Protein AF-A0A7V5FFY7-F1 (afdb_monomer)

Radius of gyration: 35.53 Å; Cα contacts (8 Å, |Δi|>4): 43; chains: 1; bounding box: 94×45×76 Å

Solvent-accessible surface area (backbone atoms only — not comparable to full-atom values): 7374 Å² total; per-residue (Å²): 134,90,76,89,86,83,90,76,92,77,88,72,85,80,69,90,72,79,74,77,79,73,79,90,56,83,76,78,83,72,82,80,82,78,88,79,77,73,68,79,43,78,50,68,48,98,90,65,52,78,45,80,46,72,78,64,89,92,51,105,72,87,86,85,85,87,85,70,101,68,45,61,92,69,34,54,92,96,37,79,53,49,42,56,54,53,61,66,48,64,68,67,36,56,99,88,44,76,48,134

Sequence (100 aa):
MRLLTLITMSVLAALTATGQIDRSRKPEPGPTPQLKLPRLQHAKLKNGLKVIFVEHHQIPVVQIELVFQTGAAADPAGKAGLASLTAQMLDEGTKTRSAL

Structure (mmCIF, N/CA/C/O backbone):
data_AF-A0A7V5FFY7-F1
#
_entry.id   AF-A0A7V5FFY7-F1
#
loop_
_atom_site.group_PDB
_atom_site.id
_atom_site.type_symbol
_atom_site.label_atom_id
_atom_site.label_alt_id
_atom_site.label_comp_id
_atom_site.label_asym_id
_atom_site.label_entity_id
_atom_site.label_seq_id
_atom_site.pdbx_PDB_ins_code
_atom_site.Cartn_x
_atom_site.Cartn_y
_atom_site.Cartn_z
_atom_site.occupancy
_atom_site.B_iso_or_equiv
_atom_site.auth_seq_id
_atom_site.auth_comp_id
_atom_site.auth_asym_id
_atom_site.auth_atom_id
_atom_site.pdbx_PDB_model_num
ATOM 1 N N . MET A 1 1 ? 68.079 -26.228 -58.266 1.00 38.50 1 MET A N 1
ATOM 2 C CA . MET A 1 1 ? 68.342 -25.600 -59.580 1.00 38.50 1 MET A CA 1
ATOM 3 C C . MET A 1 1 ? 67.073 -24.830 -59.956 1.00 38.50 1 MET A C 1
ATOM 5 O O . MET A 1 1 ? 66.108 -25.463 -60.342 1.00 38.50 1 MET A O 1
ATOM 9 N N . ARG A 1 2 ? 66.868 -23.630 -59.378 1.00 38.03 2 ARG A N 1
ATOM 10 C CA . ARG A 1 2 ? 66.863 -22.315 -60.076 1.00 38.03 2 ARG A CA 1
ATOM 11 C C . ARG A 1 2 ? 66.040 -22.380 -61.375 1.00 38.03 2 ARG A C 1
ATOM 13 O O . ARG A 1 2 ? 66.468 -23.071 -62.285 1.00 38.03 2 ARG A O 1
A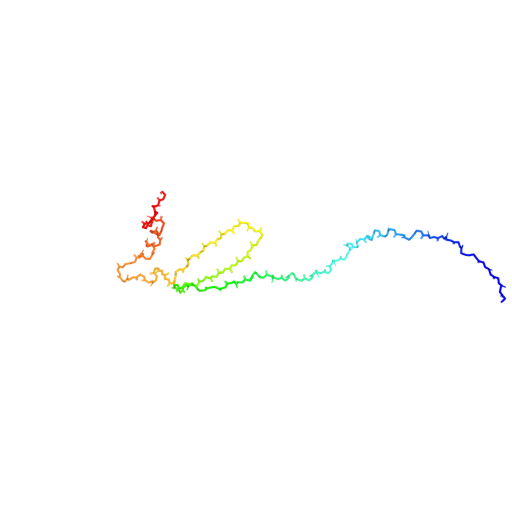TOM 20 N N . LEU A 1 3 ? 64.861 -21.760 -61.473 1.00 38.06 3 LEU A N 1
ATOM 21 C CA . LEU A 1 3 ? 64.663 -20.321 -61.753 1.00 38.06 3 LEU A CA 1
ATOM 22 C C . LEU A 1 3 ? 63.142 -20.005 -61.619 1.00 38.06 3 LEU A C 1
ATOM 24 O O . LEU A 1 3 ? 62.347 -20.803 -62.099 1.00 38.06 3 LEU A O 1
ATOM 28 N N . LEU A 1 4 ? 62.721 -19.028 -60.793 1.00 41.25 4 LEU A N 1
ATOM 29 C CA . LEU A 1 4 ? 62.048 -17.750 -61.167 1.00 41.25 4 LEU A CA 1
ATOM 30 C C . LEU A 1 4 ? 60.859 -17.903 -62.161 1.00 41.25 4 LEU A C 1
ATOM 32 O O . LEU A 1 4 ? 61.012 -18.50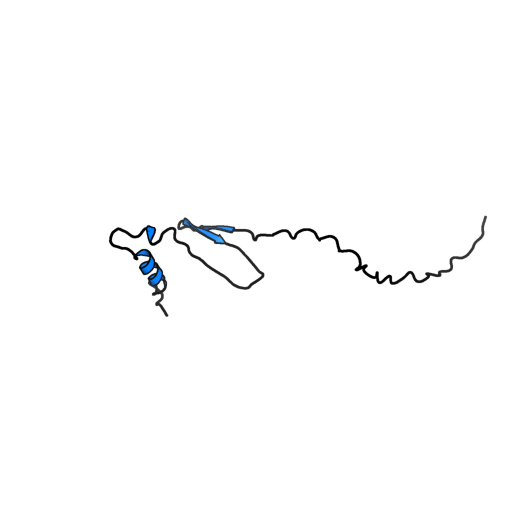6 -63.210 1.00 41.25 4 LEU A O 1
ATOM 36 N N . THR A 1 5 ? 59.666 -17.311 -61.980 1.00 43.75 5 THR A N 1
ATOM 37 C CA . THR A 1 5 ? 59.447 -15.859 -61.826 1.00 43.75 5 THR A CA 1
ATOM 38 C C . THR A 1 5 ? 57.970 -15.494 -61.524 1.00 43.75 5 THR A C 1
ATOM 40 O O . THR A 1 5 ? 57.059 -16.144 -62.021 1.00 43.75 5 THR A O 1
ATOM 43 N N . LEU A 1 6 ? 57.804 -14.358 -60.825 1.00 43.38 6 LEU A N 1
ATOM 44 C CA . LEU A 1 6 ? 56.760 -13.316 -60.955 1.00 43.38 6 LEU A CA 1
ATOM 45 C C . LEU A 1 6 ? 55.347 -13.516 -60.371 1.00 43.38 6 LEU A C 1
ATOM 47 O O . LEU A 1 6 ? 54.390 -13.904 -61.030 1.00 43.38 6 LEU A O 1
ATOM 51 N N . ILE A 1 7 ? 55.237 -13.038 -59.128 1.00 46.44 7 ILE A N 1
ATOM 52 C CA . ILE A 1 7 ? 54.059 -12.400 -58.532 1.00 46.44 7 ILE A CA 1
ATOM 53 C C . ILE A 1 7 ? 53.830 -11.052 -59.233 1.00 46.44 7 ILE A C 1
ATOM 55 O O . ILE A 1 7 ? 54.687 -10.172 -59.152 1.00 46.44 7 ILE A O 1
ATOM 59 N N . THR A 1 8 ? 52.660 -10.850 -59.836 1.00 47.28 8 THR A N 1
ATOM 60 C CA . THR A 1 8 ? 52.077 -9.513 -60.020 1.00 47.28 8 THR A CA 1
ATOM 61 C C . THR A 1 8 ? 50.611 -9.537 -59.607 1.00 47.28 8 THR A C 1
ATOM 63 O O . THR A 1 8 ? 49.789 -10.295 -60.116 1.00 47.28 8 THR A O 1
ATOM 66 N N . MET A 1 9 ? 50.313 -8.701 -58.611 1.00 42.44 9 MET A N 1
ATOM 67 C CA . MET A 1 9 ? 48.976 -8.419 -58.113 1.00 42.44 9 MET A CA 1
ATOM 68 C C . MET A 1 9 ? 48.054 -7.949 -59.234 1.00 42.44 9 MET A C 1
ATOM 70 O O . MET A 1 9 ? 48.299 -6.927 -59.868 1.00 42.44 9 MET A O 1
ATOM 74 N N . SER A 1 10 ? 46.915 -8.611 -59.359 1.00 47.06 10 SER A N 1
ATOM 75 C CA . SER A 1 10 ? 45.687 -7.992 -59.845 1.00 47.06 10 SER A CA 1
ATOM 76 C C . SER A 1 10 ? 44.548 -8.505 -58.970 1.00 47.06 10 SER A C 1
ATOM 78 O O . SER A 1 10 ? 43.930 -9.530 -59.238 1.00 47.06 10 SER A O 1
ATOM 80 N N . VAL A 1 11 ? 44.320 -7.811 -57.850 1.00 46.12 11 VAL A N 1
ATOM 81 C CA . VAL A 1 11 ? 43.095 -7.979 -57.060 1.00 46.12 11 VAL A CA 1
ATOM 82 C C . VAL A 1 11 ? 41.968 -7.390 -57.898 1.00 46.12 11 VAL A C 1
ATOM 84 O O . VAL A 1 11 ? 41.762 -6.179 -57.946 1.00 46.12 11 VAL A O 1
ATOM 87 N N . LEU A 1 12 ? 41.299 -8.273 -58.631 1.00 44.72 12 LEU A N 1
ATOM 88 C CA . LEU A 1 12 ? 40.076 -7.987 -59.355 1.00 44.72 12 LEU A CA 1
ATOM 89 C C . LEU A 1 12 ? 38.959 -7.767 -58.328 1.00 44.72 12 LEU A C 1
ATOM 91 O O . LEU A 1 12 ? 38.727 -8.604 -57.457 1.00 44.72 12 LEU A O 1
ATOM 95 N N . ALA A 1 13 ? 38.307 -6.611 -58.424 1.00 46.81 13 ALA A N 1
ATOM 96 C CA . ALA A 1 13 ? 37.219 -6.170 -57.567 1.00 46.81 13 ALA A CA 1
ATOM 97 C C . ALA A 1 13 ? 36.115 -7.237 -57.442 1.00 46.81 13 ALA A C 1
ATOM 99 O O . ALA A 1 13 ? 35.313 -7.435 -58.354 1.00 46.81 13 ALA A O 1
ATOM 100 N N . ALA A 1 14 ? 36.052 -7.909 -56.292 1.00 43.84 14 ALA A N 1
ATOM 101 C CA . ALA A 1 14 ? 34.931 -8.766 -55.940 1.00 43.84 14 ALA A CA 1
ATOM 102 C C . ALA A 1 14 ? 33.841 -7.914 -55.276 1.00 43.84 14 ALA A C 1
ATOM 104 O O . ALA A 1 14 ? 33.906 -7.602 -54.092 1.00 43.84 14 ALA A O 1
ATOM 105 N N . LEU A 1 15 ? 32.878 -7.515 -56.110 1.00 46.22 15 LEU A N 1
ATOM 106 C CA . LEU A 1 15 ? 31.460 -7.307 -55.809 1.00 46.22 15 LEU A CA 1
ATOM 107 C C . LEU A 1 15 ? 31.122 -6.756 -54.413 1.00 46.22 15 LEU A C 1
ATOM 109 O O . LEU A 1 15 ? 30.968 -7.490 -53.438 1.00 46.22 15 LEU A O 1
ATOM 113 N N . THR A 1 16 ? 30.766 -5.474 -54.378 1.00 45.34 16 THR A N 1
ATOM 114 C CA . THR A 1 16 ? 29.709 -4.998 -53.482 1.00 45.34 16 THR A CA 1
ATOM 115 C C . THR A 1 16 ? 28.402 -5.696 -53.867 1.00 45.34 16 THR A C 1
ATOM 117 O O . THR A 1 16 ? 27.610 -5.183 -54.656 1.00 45.34 16 THR A O 1
ATOM 120 N N . ALA A 1 17 ? 28.182 -6.904 -53.356 1.00 48.66 17 ALA A N 1
ATOM 121 C CA . ALA A 1 17 ? 26.884 -7.550 -53.417 1.00 48.66 17 ALA A CA 1
ATOM 122 C C . ALA A 1 17 ? 25.960 -6.839 -52.419 1.00 48.66 17 ALA A C 1
ATOM 124 O O . ALA A 1 17 ? 25.816 -7.255 -51.272 1.00 48.66 17 ALA A O 1
ATOM 125 N N . THR A 1 18 ? 25.317 -5.750 -52.845 1.00 55.69 18 THR A N 1
ATOM 126 C CA . THR A 1 18 ? 24.058 -5.333 -52.222 1.00 55.69 18 THR A CA 1
ATOM 127 C C . THR A 1 18 ? 23.040 -6.417 -52.557 1.00 55.69 18 THR A C 1
ATOM 129 O O . THR A 1 18 ? 22.391 -6.370 -53.600 1.00 55.69 18 THR A O 1
ATOM 132 N N . GLY A 1 19 ? 22.993 -7.460 -51.725 1.00 58.06 19 GLY A N 1
ATOM 133 C CA . GLY A 1 19 ? 22.090 -8.591 -51.885 1.00 58.06 19 GLY A CA 1
ATOM 134 C C . GLY A 1 19 ? 20.651 -8.096 -51.937 1.00 58.06 19 GLY A C 1
ATOM 135 O O . GLY A 1 19 ? 20.092 -7.675 -50.925 1.00 58.06 19 GLY A O 1
ATOM 136 N N . GLN A 1 20 ? 20.066 -8.111 -53.133 1.00 67.06 20 GLN A N 1
ATOM 137 C CA . GLN A 1 20 ? 18.664 -7.797 -53.343 1.00 67.06 20 GLN A CA 1
ATOM 138 C C . GLN A 1 20 ? 17.830 -8.840 -52.595 1.00 67.06 20 GLN A C 1
ATOM 140 O O . GLN A 1 20 ? 17.785 -10.003 -52.990 1.00 67.06 20 GLN A O 1
ATOM 145 N N . ILE A 1 21 ? 17.201 -8.422 -51.495 1.00 73.56 21 ILE A N 1
ATOM 146 C CA . ILE A 1 21 ? 16.335 -9.289 -50.695 1.00 73.56 21 ILE A CA 1
ATOM 147 C C . ILE A 1 21 ? 15.145 -9.714 -51.559 1.00 73.56 21 ILE A C 1
ATOM 149 O O . ILE A 1 21 ? 14.377 -8.870 -52.035 1.00 73.56 21 ILE A O 1
ATOM 153 N N . ASP A 1 22 ? 15.024 -11.023 -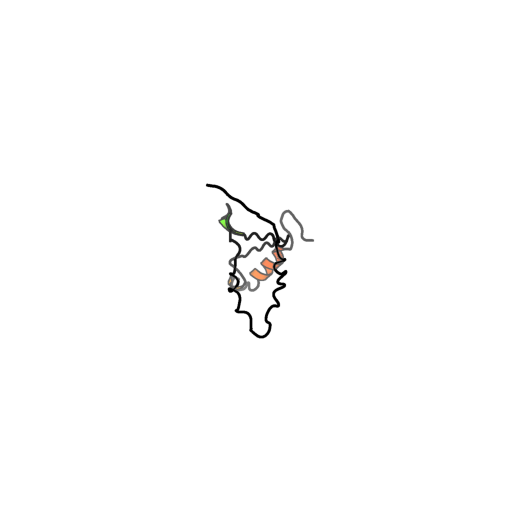51.775 1.00 77.62 22 ASP A N 1
ATOM 154 C CA . ASP A 1 22 ? 13.928 -11.645 -52.510 1.00 77.62 22 ASP A CA 1
ATOM 155 C C . ASP A 1 22 ? 12.621 -11.495 -51.718 1.00 77.62 22 ASP A C 1
ATOM 157 O O . ASP A 1 22 ? 12.469 -12.030 -50.621 1.00 77.62 22 ASP A O 1
ATOM 161 N N . ARG A 1 23 ? 11.682 -10.727 -52.278 1.00 78.50 23 ARG A N 1
ATOM 162 C CA . ARG A 1 23 ? 10.374 -10.414 -51.675 1.00 78.50 23 ARG A CA 1
ATOM 163 C C . ARG A 1 23 ? 9.258 -11.343 -52.160 1.00 78.50 23 ARG A C 1
ATOM 165 O O . ARG A 1 23 ? 8.108 -11.145 -51.784 1.00 78.50 23 ARG A O 1
ATOM 172 N N . SER A 1 24 ? 9.574 -12.328 -53.004 1.00 85.62 24 SER A N 1
ATOM 173 C CA . SER A 1 24 ? 8.603 -13.310 -53.506 1.00 85.62 24 SER A CA 1
ATOM 174 C C . SER A 1 24 ? 8.292 -14.414 -52.492 1.00 85.62 24 SER A C 1
ATOM 176 O O . SER A 1 24 ? 7.270 -15.090 -52.601 1.00 85.62 24 SER A O 1
ATOM 178 N N . ARG A 1 25 ? 9.152 -14.586 -51.481 1.00 82.69 25 ARG A N 1
ATOM 179 C CA . ARG A 1 25 ? 8.991 -15.578 -50.418 1.00 82.69 25 ARG A CA 1
ATOM 180 C C . ARG A 1 25 ? 8.729 -14.887 -49.093 1.00 82.69 25 ARG A C 1
ATOM 182 O O . ARG A 1 25 ? 9.389 -13.910 -48.744 1.00 82.69 25 ARG A O 1
ATOM 189 N N . LYS A 1 26 ? 7.765 -15.419 -48.342 1.00 83.38 26 LYS A N 1
ATOM 190 C CA . LYS A 1 26 ? 7.519 -14.975 -46.973 1.00 83.38 26 LYS A CA 1
ATOM 191 C C . LYS A 1 26 ? 8.762 -15.299 -46.130 1.00 83.38 26 LYS A C 1
ATOM 193 O O . LYS A 1 26 ? 9.216 -16.441 -46.179 1.00 83.38 26 LYS A O 1
ATOM 198 N N . PRO A 1 27 ? 9.300 -14.341 -45.357 1.00 84.12 27 PRO A N 1
ATOM 199 C CA . PRO A 1 27 ? 10.333 -14.640 -44.379 1.00 84.12 27 PRO A CA 1
ATOM 200 C C . PRO A 1 27 ? 9.811 -15.644 -43.354 1.00 84.12 27 PRO A C 1
ATOM 202 O O . PRO A 1 27 ? 8.665 -15.539 -42.903 1.00 84.12 27 PRO A O 1
ATOM 205 N N . GLU A 1 28 ? 10.658 -16.591 -42.969 1.00 87.06 28 GLU A N 1
ATOM 206 C CA . GLU A 1 28 ? 10.348 -17.473 -41.851 1.00 87.06 28 GLU A CA 1
ATOM 207 C C . GLU A 1 28 ? 10.103 -16.632 -40.588 1.00 87.06 28 GLU A C 1
ATOM 209 O O . GLU A 1 28 ? 10.832 -15.659 -40.349 1.00 87.06 28 GLU A O 1
ATOM 214 N N . PRO A 1 29 ? 9.072 -16.952 -39.785 1.00 87.12 29 PRO A N 1
ATOM 215 C CA . PRO A 1 29 ? 8.853 -16.273 -38.521 1.00 87.12 29 PRO A CA 1
ATOM 216 C C . PRO A 1 29 ? 10.109 -16.336 -37.650 1.00 87.12 29 PRO A C 1
ATOM 218 O O . PRO A 1 29 ? 10.712 -17.394 -37.472 1.00 87.12 29 PRO A O 1
ATOM 221 N N . GLY A 1 30 ? 10.490 -15.188 -37.088 1.00 87.62 30 GLY A N 1
ATOM 222 C CA . GLY A 1 30 ? 11.531 -15.142 -36.071 1.00 87.62 30 GLY A CA 1
ATOM 223 C C . GLY A 1 30 ? 11.129 -15.940 -34.824 1.00 87.62 30 GLY A C 1
ATOM 224 O O . GLY A 1 30 ? 9.950 -16.252 -34.631 1.00 87.62 30 GLY A O 1
ATOM 225 N N . PRO A 1 31 ? 12.092 -16.258 -33.946 1.00 90.06 31 PRO A N 1
ATOM 226 C CA . PRO A 1 31 ? 11.788 -16.930 -32.693 1.00 90.06 31 PRO A CA 1
ATOM 227 C C . PRO A 1 31 ? 10.809 -16.095 -31.862 1.00 90.06 31 PRO A C 1
ATOM 229 O O . PRO A 1 31 ? 10.919 -14.868 -31.797 1.00 90.06 31 PRO A O 1
ATOM 232 N N . THR A 1 32 ? 9.868 -16.765 -31.198 1.00 89.25 32 THR A N 1
ATOM 233 C CA . THR A 1 32 ? 8.917 -16.108 -30.298 1.00 89.25 32 THR A CA 1
ATOM 234 C C . THR A 1 32 ? 9.674 -15.325 -29.218 1.00 89.25 32 THR A C 1
ATOM 236 O O . THR A 1 32 ? 10.527 -15.910 -28.538 1.00 89.25 32 THR A O 1
ATOM 239 N N . PRO A 1 33 ? 9.382 -14.024 -29.022 1.00 87.75 33 PRO A N 1
ATOM 240 C CA . PRO A 1 33 ? 9.990 -13.249 -27.950 1.00 87.75 33 PRO A CA 1
ATOM 241 C C . PRO A 1 33 ? 9.740 -13.908 -26.593 1.00 87.75 33 PRO A C 1
ATOM 243 O O . PRO A 1 33 ? 8.613 -14.277 -26.266 1.00 87.75 33 PRO A O 1
ATOM 246 N N . GLN A 1 34 ? 10.791 -14.048 -25.787 1.00 88.62 34 GLN A N 1
ATOM 247 C CA . GLN A 1 34 ? 10.651 -14.586 -24.437 1.00 88.62 34 GLN A CA 1
ATOM 248 C C . GLN A 1 34 ? 10.190 -13.488 -23.480 1.00 88.62 34 GLN A C 1
ATOM 250 O O . GLN A 1 34 ? 10.840 -12.446 -23.358 1.00 88.62 34 GLN A O 1
ATOM 255 N N . LEU A 1 35 ? 9.090 -13.741 -22.770 1.00 86.31 35 LEU A N 1
ATOM 256 C CA . LEU A 1 35 ? 8.610 -12.867 -21.707 1.00 86.31 35 LEU A CA 1
ATOM 257 C C . LEU A 1 35 ? 9.600 -12.892 -20.536 1.00 86.31 35 LEU A C 1
ATOM 259 O O . LEU A 1 35 ? 9.757 -13.907 -19.860 1.00 86.31 35 LEU A O 1
ATOM 263 N N . LYS A 1 36 ? 10.258 -11.760 -20.285 1.00 84.81 36 LYS A N 1
ATOM 264 C CA . LYS A 1 36 ? 11.133 -11.569 -19.125 1.00 84.81 36 LYS A CA 1
ATOM 265 C C . LYS A 1 36 ? 10.383 -10.776 -18.068 1.00 84.81 36 LYS A C 1
ATOM 267 O O . LYS A 1 36 ? 10.277 -9.558 -18.167 1.00 84.81 36 LYS A O 1
ATOM 272 N N . LEU A 1 37 ? 9.854 -11.476 -17.071 1.00 85.88 37 LEU A N 1
ATOM 273 C CA . LEU A 1 37 ? 9.231 -10.827 -15.923 1.00 85.88 37 LEU A CA 1
ATOM 274 C C . LEU A 1 37 ? 10.306 -10.240 -14.994 1.00 85.88 37 LEU A C 1
ATOM 276 O O . LEU A 1 37 ? 11.365 -10.856 -14.819 1.00 85.88 37 LEU A O 1
ATOM 280 N N . PRO A 1 38 ? 10.058 -9.066 -14.391 1.00 87.44 38 PRO A N 1
ATOM 281 C CA . PRO A 1 38 ? 10.959 -8.507 -13.395 1.00 87.44 38 PRO A CA 1
ATOM 282 C C . PRO A 1 38 ? 10.995 -9.393 -12.145 1.00 87.44 38 PRO A C 1
ATOM 284 O O . PRO A 1 38 ? 10.045 -10.114 -11.828 1.00 87.44 38 PRO A O 1
ATOM 287 N N . ARG A 1 39 ? 12.111 -9.345 -11.413 1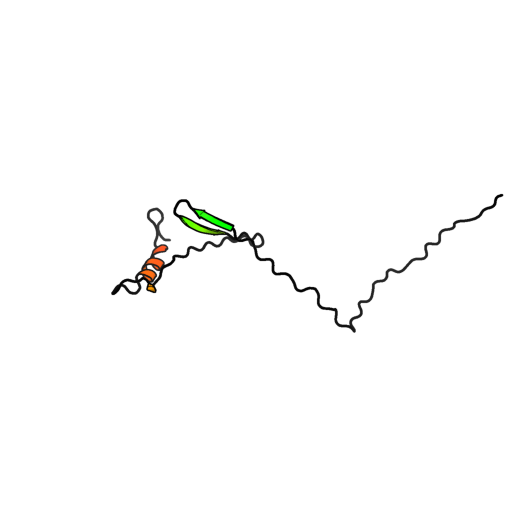.00 90.44 39 ARG A N 1
ATOM 288 C CA . ARG A 1 39 ? 12.258 -10.110 -10.170 1.00 90.44 39 ARG A CA 1
ATOM 289 C C . ARG A 1 39 ? 11.442 -9.470 -9.049 1.00 90.44 39 ARG A C 1
ATOM 291 O O . ARG A 1 39 ? 11.587 -8.280 -8.786 1.00 90.44 39 ARG A O 1
ATOM 298 N N . LEU A 1 40 ? 10.649 -10.289 -8.360 1.00 94.19 40 LEU A N 1
ATOM 299 C CA . LEU A 1 40 ? 9.926 -9.899 -7.152 1.00 94.19 40 LEU A CA 1
ATOM 300 C C . LEU A 1 40 ? 10.843 -10.036 -5.932 1.00 94.19 40 LEU A C 1
ATOM 302 O O . LEU A 1 40 ? 11.343 -11.124 -5.640 1.00 94.19 40 LEU A O 1
ATOM 306 N N . GLN A 1 41 ? 11.034 -8.950 -5.195 1.00 95.38 41 GLN A N 1
ATOM 307 C CA . GLN A 1 41 ? 11.747 -8.941 -3.923 1.00 95.38 41 GLN A CA 1
ATOM 308 C C . GLN A 1 41 ? 10.737 -8.977 -2.776 1.00 95.38 41 GLN A C 1
ATOM 310 O O . GLN A 1 41 ? 9.712 -8.301 -2.828 1.00 95.38 41 GLN A O 1
ATOM 315 N N . HIS A 1 42 ? 11.024 -9.760 -1.739 1.00 96.81 42 HIS A N 1
ATOM 316 C CA . HIS A 1 42 ? 10.150 -9.904 -0.578 1.00 96.81 42 HIS A CA 1
ATOM 317 C C . HIS A 1 42 ? 10.892 -9.488 0.685 1.00 96.81 42 HIS A C 1
ATOM 319 O O . HIS A 1 42 ? 12.021 -9.917 0.920 1.00 96.81 42 HIS A O 1
ATOM 325 N N . ALA A 1 43 ? 10.233 -8.703 1.528 1.00 96.81 43 ALA A N 1
ATOM 326 C CA . ALA A 1 43 ? 10.726 -8.350 2.848 1.00 96.81 43 ALA A CA 1
ATOM 327 C C . ALA A 1 43 ? 9.605 -8.461 3.884 1.00 96.81 43 ALA A C 1
ATOM 329 O O . ALA A 1 43 ? 8.417 -8.343 3.574 1.00 96.81 43 ALA A O 1
ATOM 330 N N . LYS A 1 44 ? 9.992 -8.681 5.140 1.00 97.88 44 LYS A N 1
ATOM 331 C CA . LYS A 1 44 ? 9.089 -8.609 6.287 1.00 97.88 44 LYS A CA 1
ATOM 332 C C . LYS A 1 44 ? 9.630 -7.573 7.259 1.00 97.88 44 LYS A C 1
ATOM 334 O O . LYS A 1 44 ? 10.765 -7.681 7.717 1.00 97.88 44 LYS A O 1
ATOM 339 N N . LEU A 1 45 ? 8.822 -6.564 7.554 1.00 97.25 45 LEU A N 1
ATOM 340 C CA . LEU A 1 45 ? 9.180 -5.516 8.501 1.00 97.25 45 LEU A CA 1
ATOM 341 C C . LEU A 1 45 ? 9.129 -6.042 9.942 1.00 97.25 45 LEU A C 1
ATOM 343 O O . LEU A 1 45 ? 8.504 -7.064 10.232 1.00 97.25 45 LEU A O 1
ATOM 347 N N . LYS A 1 46 ? 9.750 -5.307 10.873 1.00 98.25 46 LYS A N 1
ATOM 348 C CA . LYS A 1 46 ? 9.780 -5.664 12.306 1.00 98.25 46 LYS A CA 1
ATOM 349 C C . LYS A 1 46 ? 8.381 -5.793 12.925 1.00 98.25 46 LYS A C 1
ATOM 351 O O . LYS A 1 46 ? 8.185 -6.608 13.815 1.00 98.25 46 LYS A O 1
ATOM 356 N N . ASN A 1 47 ? 7.414 -5.018 12.433 1.00 96.75 47 ASN A N 1
ATOM 357 C CA . ASN A 1 47 ? 6.007 -5.069 12.851 1.00 96.75 47 ASN A CA 1
ATOM 358 C C . ASN A 1 47 ? 5.203 -6.200 12.177 1.00 96.75 47 ASN A C 1
ATOM 360 O O . ASN A 1 47 ? 4.002 -6.312 12.394 1.00 96.75 47 ASN A O 1
ATOM 364 N N . GLY A 1 48 ? 5.839 -7.023 11.340 1.00 96.38 48 GLY A N 1
ATOM 365 C CA . GLY A 1 48 ? 5.215 -8.158 10.670 1.00 96.38 48 GLY A CA 1
ATOM 366 C C . GLY A 1 48 ? 4.624 -7.870 9.289 1.00 96.38 48 GLY A C 1
ATOM 367 O O . GLY A 1 48 ? 4.222 -8.829 8.625 1.00 96.38 48 GLY A O 1
ATOM 368 N N . LEU A 1 49 ? 4.614 -6.611 8.828 1.00 96.94 49 LEU A N 1
ATOM 369 C CA . LEU A 1 49 ? 4.101 -6.246 7.505 1.00 96.94 49 LEU A CA 1
ATOM 370 C C . LEU A 1 49 ? 4.940 -6.895 6.396 1.00 96.94 49 LEU A C 1
ATOM 372 O O . LEU A 1 49 ? 6.173 -6.851 6.429 1.00 96.94 49 LEU A O 1
ATOM 376 N N . LYS A 1 50 ? 4.262 -7.495 5.414 1.00 97.12 50 LYS A N 1
ATOM 377 C CA . LYS A 1 50 ? 4.887 -8.069 4.218 1.00 97.12 50 LYS A CA 1
ATOM 378 C C . LYS A 1 50 ? 5.023 -6.982 3.158 1.00 97.12 50 LYS A C 1
ATOM 380 O O . LYS A 1 50 ? 4.055 -6.285 2.877 1.00 97.12 50 LYS A O 1
ATOM 385 N N . VAL A 1 51 ? 6.203 -6.874 2.564 1.00 97.12 51 VAL A N 1
ATOM 386 C CA . VAL A 1 51 ? 6.502 -5.931 1.485 1.00 97.12 51 VAL A CA 1
ATOM 387 C C . VAL A 1 51 ? 6.931 -6.730 0.265 1.00 97.12 51 VAL A C 1
ATOM 389 O O . VAL A 1 51 ? 7.811 -7.587 0.366 1.00 97.12 51 VAL A O 1
ATOM 392 N N . ILE A 1 52 ? 6.295 -6.447 -0.869 1.00 96.56 52 ILE A N 1
ATOM 393 C CA . ILE A 1 52 ? 6.659 -6.985 -2.178 1.00 96.56 52 ILE A CA 1
ATOM 394 C C . ILE A 1 52 ? 7.142 -5.802 -3.009 1.00 96.56 52 ILE A C 1
ATOM 396 O O . ILE A 1 52 ? 6.430 -4.810 -3.138 1.00 96.56 52 ILE A O 1
ATOM 400 N N . PHE A 1 53 ? 8.360 -5.892 -3.530 1.00 95.25 53 PHE A N 1
ATOM 401 C CA . PHE A 1 53 ? 8.997 -4.821 -4.284 1.00 95.25 53 PHE A CA 1
ATOM 402 C C . PHE A 1 53 ? 9.423 -5.312 -5.663 1.00 95.25 53 PHE A C 1
ATOM 404 O O . PHE A 1 53 ? 9.985 -6.401 -5.807 1.00 95.25 53 PHE A O 1
ATOM 411 N N . VAL A 1 54 ? 9.151 -4.492 -6.676 1.00 94.12 54 VAL A N 1
ATOM 412 C CA . VAL A 1 54 ? 9.504 -4.753 -8.070 1.00 94.12 54 VAL A CA 1
ATOM 413 C C . VAL A 1 54 ? 10.229 -3.532 -8.600 1.00 94.12 54 VAL A C 1
ATOM 415 O O . VAL A 1 54 ? 9.670 -2.441 -8.646 1.00 94.12 54 VAL A O 1
ATOM 418 N N . GLU A 1 55 ? 11.480 -3.724 -8.993 1.00 90.88 55 GLU A N 1
ATOM 419 C CA . GLU A 1 55 ? 12.315 -2.649 -9.513 1.00 90.88 55 GLU A CA 1
ATOM 420 C C . GLU A 1 55 ? 12.230 -2.593 -11.039 1.00 90.88 55 GLU A C 1
ATOM 422 O O . GLU A 1 55 ? 12.400 -3.610 -11.721 1.00 90.88 55 GLU A O 1
ATOM 427 N N . HIS A 1 56 ? 11.965 -1.402 -11.578 1.00 88.94 56 HIS A N 1
ATOM 428 C CA . HIS A 1 56 ? 11.818 -1.183 -13.012 1.00 88.94 56 HIS A CA 1
ATOM 429 C C . HIS A 1 56 ? 12.418 0.164 -13.440 1.00 88.94 56 HIS A C 1
ATOM 431 O O . HIS A 1 56 ? 11.827 1.216 -13.226 1.00 88.94 56 HIS A O 1
ATOM 437 N N . HIS A 1 57 ? 13.589 0.137 -14.084 1.00 89.62 57 HIS A N 1
ATOM 438 C CA . HIS A 1 57 ? 14.352 1.349 -14.432 1.00 89.62 57 HIS A CA 1
ATOM 439 C C . HIS A 1 57 ? 13.961 2.012 -15.761 1.00 89.62 57 HIS A C 1
ATOM 441 O O . HIS A 1 57 ? 14.629 2.949 -16.190 1.00 89.62 57 HIS A O 1
ATOM 447 N N . GLN A 1 58 ? 12.920 1.536 -16.451 1.00 89.69 58 GLN A N 1
ATOM 448 C CA . GLN A 1 58 ? 12.520 2.139 -17.730 1.00 89.69 58 GLN A CA 1
ATOM 449 C C . GLN A 1 58 ? 11.730 3.442 -17.545 1.00 89.69 58 GLN A C 1
ATOM 451 O O . GLN A 1 58 ? 11.680 4.255 -18.463 1.00 89.69 58 GLN A O 1
ATOM 456 N N . ILE A 1 59 ? 11.094 3.633 -16.382 1.00 90.06 59 ILE A N 1
ATOM 457 C CA . ILE A 1 59 ? 10.212 4.770 -16.096 1.00 90.06 59 ILE A CA 1
ATOM 458 C C . ILE A 1 59 ? 10.534 5.296 -14.688 1.00 90.06 59 ILE A C 1
ATOM 460 O O . ILE A 1 59 ? 10.539 4.502 -13.747 1.00 90.06 59 ILE A O 1
ATOM 464 N N . PRO A 1 60 ? 10.776 6.608 -14.501 1.00 93.44 60 PRO A N 1
ATOM 465 C CA . PRO A 1 60 ? 11.115 7.195 -13.203 1.00 93.44 60 PRO A CA 1
ATOM 466 C C . PRO A 1 60 ? 9.858 7.454 -12.351 1.00 93.44 60 PRO A C 1
ATOM 468 O O . PRO A 1 60 ? 9.590 8.580 -11.942 1.00 93.44 60 PRO A O 1
ATOM 471 N N . VAL A 1 61 ? 9.053 6.418 -12.116 1.00 94.69 61 VAL A N 1
ATOM 472 C CA . VAL A 1 61 ? 7.811 6.494 -11.332 1.00 94.69 61 VAL A CA 1
ATOM 473 C C . VAL A 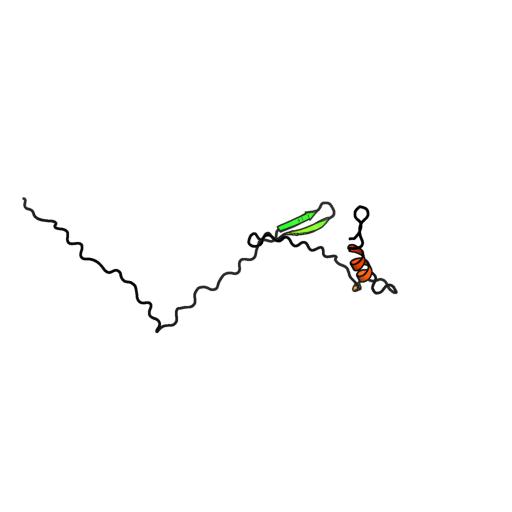1 61 ? 7.866 5.475 -10.203 1.00 94.69 61 VAL A C 1
ATOM 475 O O . VAL A 1 61 ? 8.317 4.348 -10.392 1.00 94.69 61 VAL A O 1
ATOM 478 N N . VAL A 1 62 ? 7.378 5.874 -9.028 1.00 94.25 62 VAL A N 1
ATOM 479 C CA . VAL A 1 62 ? 7.222 4.998 -7.865 1.00 94.25 62 VAL A CA 1
ATOM 480 C C . VAL A 1 62 ? 5.738 4.884 -7.546 1.00 94.25 62 VAL A C 1
ATOM 482 O O . VAL A 1 62 ? 5.072 5.893 -7.328 1.00 94.25 62 VAL A O 1
ATOM 485 N N . GLN A 1 63 ? 5.234 3.655 -7.500 1.00 94.75 63 GLN A N 1
ATOM 486 C CA . GLN A 1 63 ? 3.881 3.340 -7.056 1.00 94.75 63 GLN A CA 1
ATOM 487 C C . GLN A 1 63 ? 3.962 2.546 -5.756 1.00 94.75 63 GLN A C 1
ATOM 489 O O . GLN A 1 63 ? 4.745 1.603 -5.642 1.00 94.75 63 GLN A O 1
ATOM 494 N N . ILE A 1 64 ? 3.149 2.935 -4.778 1.00 95.56 64 ILE A N 1
ATOM 495 C CA . ILE A 1 64 ? 3.039 2.258 -3.488 1.00 95.56 64 ILE A CA 1
ATOM 496 C C . ILE A 1 64 ? 1.569 1.928 -3.276 1.00 95.56 64 ILE A C 1
ATOM 498 O O . ILE A 1 64 ? 0.711 2.793 -3.426 1.00 95.56 64 ILE A O 1
ATOM 502 N N . GLU A 1 65 ? 1.294 0.683 -2.913 1.00 96.06 65 GLU A N 1
ATOM 503 C CA . GLU A 1 65 ? -0.045 0.209 -2.588 1.00 96.06 65 GLU A CA 1
ATOM 504 C C . GLU A 1 65 ? -0.006 -0.503 -1.236 1.00 96.06 65 GLU A C 1
ATOM 506 O O . GLU A 1 65 ? 0.896 -1.300 -0.961 1.00 96.06 65 GLU A O 1
ATOM 511 N N . LEU A 1 66 ? -0.982 -0.202 -0.381 1.00 94.62 66 LEU A N 1
ATOM 512 C CA . LEU A 1 66 ? -1.174 -0.867 0.900 1.00 94.62 66 LEU A CA 1
ATOM 513 C C . LEU A 1 66 ? -2.532 -1.562 0.889 1.00 94.62 66 LEU A C 1
ATOM 515 O O . LEU A 1 66 ? -3.569 -0.911 0.815 1.00 94.62 66 LEU A O 1
ATOM 519 N N . VAL A 1 67 ? -2.512 -2.888 0.998 1.00 94.38 67 VAL A N 1
ATOM 520 C CA . VAL A 1 67 ? -3.722 -3.713 0.968 1.00 94.38 67 VAL A CA 1
ATOM 521 C C . VAL A 1 67 ? -3.994 -4.279 2.353 1.00 94.38 67 VAL A C 1
ATOM 523 O O . VAL A 1 67 ? -3.130 -4.908 2.969 1.00 94.38 67 VAL A O 1
ATOM 526 N N . PHE A 1 68 ? -5.223 -4.096 2.828 1.00 92.56 68 PHE A N 1
ATOM 527 C CA . PHE A 1 68 ? -5.703 -4.681 4.073 1.00 92.56 68 PHE A CA 1
ATOM 528 C C . PHE A 1 68 ? -6.506 -5.948 3.779 1.00 92.56 68 PHE A C 1
ATOM 530 O O . PHE A 1 68 ? -7.337 -5.974 2.876 1.00 92.56 68 PHE A O 1
ATOM 537 N N . GLN A 1 69 ? -6.296 -7.003 4.567 1.00 92.31 69 GLN A N 1
ATOM 538 C CA . GLN A 1 69 ? -7.068 -8.249 4.465 1.00 92.31 69 GLN A CA 1
ATOM 539 C C . GLN A 1 69 ? -8.414 -8.127 5.199 1.00 92.31 69 GLN A C 1
ATOM 541 O O . GLN A 1 69 ? -8.703 -8.882 6.123 1.00 92.31 69 GLN A O 1
ATOM 546 N N . THR A 1 70 ? -9.206 -7.119 4.840 1.00 93.44 70 THR A N 1
ATOM 547 C CA . THR A 1 70 ? -10.536 -6.840 5.396 1.00 93.44 70 THR A CA 1
ATOM 548 C C . THR A 1 70 ? -11.353 -6.016 4.393 1.00 93.44 70 THR A C 1
ATOM 550 O O . THR A 1 70 ? -10.849 -5.635 3.340 1.00 93.44 70 THR A O 1
ATOM 553 N N . GLY A 1 71 ? -12.617 -5.742 4.697 1.00 94.38 71 GLY A N 1
ATOM 554 C CA . GLY A 1 71 ? -13.495 -4.925 3.864 1.00 94.38 71 GLY A CA 1
ATOM 555 C C . GLY A 1 71 ? -14.927 -4.949 4.381 1.00 94.38 71 GLY A C 1
ATOM 556 O O . GLY A 1 71 ? -15.169 -5.380 5.504 1.00 94.38 71 GLY A O 1
ATOM 557 N N . ALA A 1 72 ? -15.885 -4.548 3.543 1.00 95.12 72 ALA A N 1
ATOM 558 C C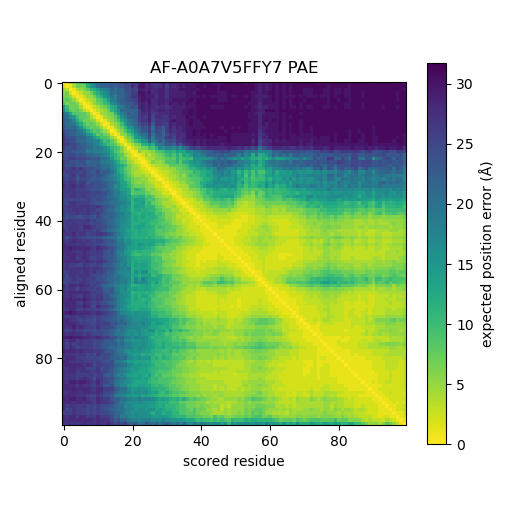A . ALA A 1 72 ? -17.305 -4.518 3.914 1.00 95.12 72 ALA A CA 1
ATOM 559 C C . ALA A 1 72 ? -17.845 -5.886 4.382 1.00 95.12 72 ALA A C 1
ATOM 561 O O . ALA A 1 72 ? -18.749 -5.954 5.204 1.00 95.12 72 ALA A O 1
ATOM 562 N N . ALA A 1 73 ? -17.257 -6.993 3.914 1.00 95.00 73 ALA A N 1
ATOM 563 C CA . ALA A 1 73 ? -17.606 -8.341 4.373 1.00 95.00 73 ALA A CA 1
ATOM 564 C C . ALA A 1 73 ? -17.287 -8.594 5.861 1.00 95.00 73 ALA A C 1
ATOM 566 O O . ALA A 1 73 ? -17.827 -9.525 6.451 1.00 95.00 73 ALA A O 1
ATOM 567 N N . ALA A 1 74 ? -16.409 -7.787 6.459 1.00 95.94 74 ALA A N 1
ATOM 568 C CA . ALA A 1 74 ? -16.070 -7.834 7.877 1.00 95.94 74 ALA A CA 1
ATOM 569 C C . ALA A 1 74 ? -16.860 -6.806 8.710 1.00 95.94 74 ALA A C 1
ATOM 571 O O . ALA A 1 74 ? -16.594 -6.665 9.906 1.00 95.94 74 ALA A O 1
ATOM 572 N N . ASP A 1 75 ? -17.809 -6.082 8.105 1.00 97.12 75 ASP A N 1
ATOM 573 C CA . ASP A 1 75 ? -18.642 -5.130 8.832 1.00 97.12 75 ASP A CA 1
ATOM 574 C C . ASP A 1 75 ? -19.494 -5.869 9.884 1.00 97.12 75 ASP A C 1
ATOM 576 O O . ASP A 1 75 ? -20.176 -6.848 9.562 1.00 97.12 75 ASP A O 1
ATOM 580 N N . PRO A 1 76 ? -19.497 -5.419 11.153 1.00 96.88 76 PRO A N 1
ATOM 581 C CA . PRO A 1 76 ? -20.349 -6.005 12.179 1.00 96.88 76 PRO A CA 1
ATOM 582 C C . PRO A 1 76 ? -21.839 -5.866 11.851 1.00 96.88 76 PRO A C 1
ATOM 584 O O . PRO A 1 76 ? -22.267 -4.926 11.175 1.00 96.88 76 PRO A O 1
ATOM 587 N N . ALA A 1 77 ? -22.657 -6.749 12.428 1.00 97.25 77 ALA A N 1
ATOM 588 C CA . ALA A 1 77 ? -24.109 -6.639 12.338 1.00 97.25 77 ALA A CA 1
ATOM 589 C C . ALA A 1 77 ? -24.587 -5.251 12.808 1.00 97.25 77 ALA A C 1
ATOM 591 O O . ALA A 1 77 ? -24.177 -4.756 13.859 1.00 97.25 77 ALA A O 1
ATOM 592 N N . GLY A 1 78 ? -25.438 -4.611 12.001 1.00 97.44 78 GLY A N 1
ATOM 593 C CA . GLY A 1 78 ? -25.931 -3.254 12.260 1.00 97.44 78 GLY A CA 1
ATOM 594 C C . GLY A 1 78 ? -24.931 -2.125 11.971 1.00 97.44 78 GLY A C 1
ATOM 595 O O . GLY A 1 78 ? -25.248 -0.972 12.246 1.00 97.44 78 GLY A O 1
ATOM 596 N N . LYS A 1 79 ? -23.744 -2.418 11.417 1.00 97.50 79 LYS A N 1
ATOM 597 C CA . LYS A 1 79 ? -22.709 -1.427 11.065 1.00 97.50 79 LYS A CA 1
ATOM 598 C C . LYS A 1 79 ? -22.249 -1.530 9.606 1.00 97.50 79 LYS A C 1
ATOM 600 O O . LYS A 1 79 ? -21.068 -1.363 9.312 1.00 97.50 79 LYS A O 1
ATOM 605 N N . ALA A 1 80 ? -23.178 -1.813 8.697 1.00 97.31 80 ALA A N 1
ATOM 606 C CA . ALA A 1 80 ? -22.879 -1.864 7.269 1.00 97.31 80 ALA A CA 1
ATOM 607 C C . ALA A 1 80 ? -22.289 -0.529 6.779 1.00 97.31 80 ALA A C 1
ATOM 609 O O . ALA A 1 80 ? -22.802 0.541 7.107 1.00 97.31 80 ALA A O 1
ATOM 610 N N . GLY A 1 81 ? -21.213 -0.600 5.997 1.00 96.56 81 GLY A N 1
ATOM 611 C CA . GLY A 1 81 ? -20.492 0.559 5.476 1.00 96.56 81 GLY A CA 1
ATOM 612 C C . GLY A 1 81 ? -19.348 1.043 6.369 1.00 96.56 81 GLY A C 1
ATOM 613 O O . GLY A 1 81 ? -18.640 1.967 5.969 1.00 96.56 81 GLY A O 1
ATOM 614 N N . LEU A 1 82 ? -19.115 0.426 7.535 1.00 96.94 82 LEU A N 1
ATOM 615 C CA . LEU A 1 82 ? -18.052 0.833 8.457 1.00 96.94 82 LEU A CA 1
ATOM 616 C C . LEU A 1 82 ? -16.668 0.767 7.804 1.00 96.94 82 LEU A C 1
ATOM 618 O O . LEU A 1 82 ? -15.900 1.723 7.917 1.00 96.94 82 LEU A O 1
ATOM 622 N N . ALA A 1 83 ? -16.347 -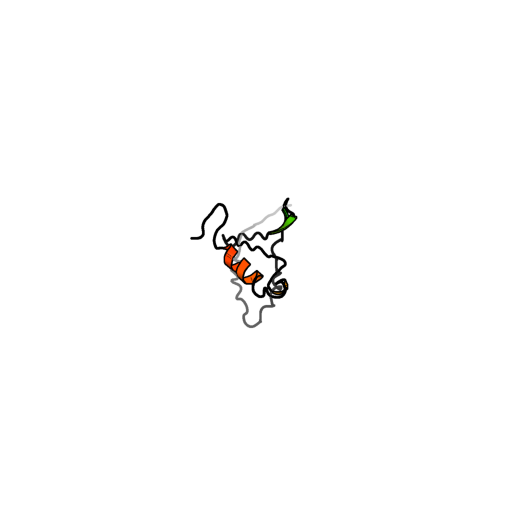0.322 7.104 1.00 97.06 83 ALA A N 1
ATOM 623 C CA . ALA A 1 83 ? -15.068 -0.458 6.415 1.00 97.06 83 ALA A CA 1
ATOM 624 C C . ALA A 1 83 ? -14.877 0.617 5.333 1.00 97.06 83 ALA A C 1
ATOM 626 O O . ALA A 1 83 ? -13.796 1.192 5.226 1.00 97.06 83 ALA A O 1
ATOM 627 N N . SER A 1 84 ? -15.929 0.926 4.566 1.00 95.88 84 SER A N 1
ATOM 628 C CA . SER A 1 84 ? -15.872 1.954 3.519 1.00 95.88 84 SER A CA 1
ATOM 629 C C . SER A 1 84 ? -15.691 3.350 4.106 1.00 95.88 84 SER A C 1
ATOM 631 O O . SER A 1 84 ? -14.809 4.080 3.662 1.00 95.88 84 SER A O 1
ATOM 633 N N . LEU A 1 85 ? -16.464 3.695 5.140 1.00 96.38 85 LEU A N 1
ATOM 634 C CA . LEU A 1 85 ? -16.312 4.962 5.849 1.00 96.38 85 LEU A CA 1
ATOM 635 C C . LEU A 1 85 ? -14.904 5.088 6.441 1.00 96.38 85 LEU A C 1
ATOM 637 O O . LEU A 1 85 ? -14.260 6.115 6.281 1.00 96.38 85 LEU A O 1
ATOM 641 N N . THR A 1 86 ? -14.394 4.027 7.069 1.00 95.56 86 THR A N 1
ATOM 642 C CA . THR A 1 86 ? -13.035 4.014 7.630 1.00 95.56 86 THR A CA 1
ATOM 643 C C . THR A 1 86 ? -11.981 4.259 6.552 1.00 95.56 86 THR A C 1
ATOM 645 O O . THR A 1 86 ? -11.072 5.050 6.774 1.00 95.56 86 THR A O 1
ATOM 648 N N . ALA A 1 87 ? -12.106 3.616 5.386 1.00 94.75 87 ALA A N 1
ATOM 649 C CA . ALA A 1 87 ? -11.187 3.817 4.269 1.00 94.75 87 ALA A CA 1
ATOM 650 C C . ALA A 1 87 ? -11.223 5.260 3.741 1.00 94.75 87 ALA A C 1
ATOM 652 O O . ALA A 1 87 ? -10.166 5.829 3.496 1.00 94.75 87 ALA A O 1
ATOM 653 N N . GLN A 1 88 ? -12.412 5.864 3.630 1.00 94.19 88 GLN A N 1
ATOM 654 C CA . GLN A 1 88 ? -12.563 7.268 3.224 1.00 94.19 88 GLN A CA 1
ATOM 655 C C . GLN A 1 88 ? -11.889 8.231 4.210 1.00 94.19 88 GLN A C 1
ATOM 657 O O . GLN A 1 88 ? -11.347 9.246 3.799 1.00 94.19 88 GLN A O 1
ATOM 662 N N . MET A 1 89 ? -11.872 7.901 5.504 1.00 95.25 89 MET A N 1
ATOM 663 C CA . MET A 1 89 ? -11.251 8.741 6.533 1.00 95.25 89 MET A CA 1
ATOM 664 C C . MET A 1 89 ? -9.723 8.623 6.609 1.00 95.25 89 MET A C 1
ATOM 666 O O . MET A 1 89 ? -9.107 9.369 7.366 1.00 95.25 89 MET A O 1
ATOM 670 N N . LEU A 1 90 ? -9.084 7.710 5.866 1.00 93.81 90 LEU A N 1
ATOM 671 C CA . LEU A 1 90 ? -7.621 7.557 5.910 1.00 93.81 90 LEU A CA 1
ATOM 672 C C . LEU A 1 90 ? -6.874 8.781 5.366 1.00 93.81 90 LEU A C 1
ATOM 674 O 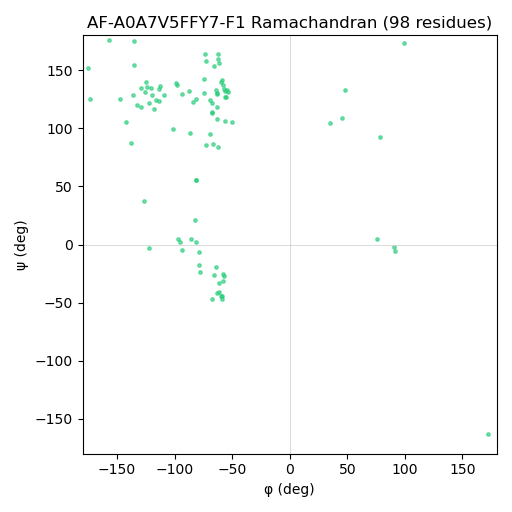O . LEU A 1 90 ? -5.751 9.037 5.803 1.00 93.81 90 LEU A O 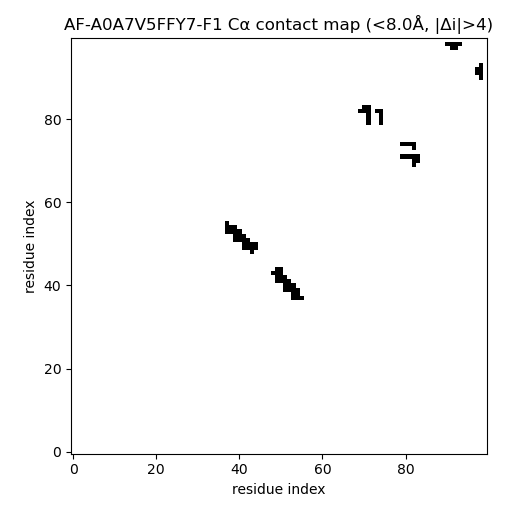1
ATOM 678 N N . ASP A 1 91 ? -7.507 9.538 4.470 1.00 93.81 91 ASP A N 1
ATOM 679 C CA . ASP A 1 91 ? -6.926 10.737 3.862 1.00 93.81 91 ASP A CA 1
ATOM 680 C C . ASP A 1 91 ? -7.290 12.031 4.618 1.00 93.81 91 ASP A C 1
ATOM 682 O O . ASP A 1 91 ? -6.720 13.087 4.351 1.00 93.81 91 ASP A O 1
ATOM 686 N N . GLU A 1 92 ? -8.146 11.950 5.645 1.00 95.38 92 GLU A N 1
ATOM 687 C CA . GLU A 1 92 ? -8.635 13.099 6.434 1.00 95.38 92 GLU A CA 1
ATOM 688 C C . GLU A 1 92 ? -7.659 13.556 7.538 1.00 95.38 92 GLU A C 1
ATOM 690 O O . GLU A 1 92 ? -8.013 14.240 8.502 1.00 95.38 92 GLU A O 1
ATOM 695 N N . GLY A 1 93 ? -6.383 13.206 7.390 1.00 94.62 93 GLY A N 1
ATOM 696 C CA . GLY A 1 93 ? -5.307 13.613 8.278 1.00 94.62 93 GLY A CA 1
ATOM 697 C C . GLY A 1 93 ? -4.902 12.558 9.307 1.00 94.62 93 GLY A C 1
ATOM 698 O O . GLY A 1 93 ? -5.460 11.475 9.460 1.00 94.62 93 GLY A O 1
ATOM 699 N N . THR A 1 94 ? -3.835 12.883 10.021 1.00 94.94 94 THR A N 1
ATOM 700 C CA . THR A 1 94 ? -3.161 12.021 10.987 1.00 94.94 94 THR A CA 1
ATOM 701 C C . THR A 1 94 ? -2.852 12.813 12.252 1.00 94.94 94 THR A C 1
ATOM 703 O O . THR A 1 94 ? -3.000 14.031 12.306 1.00 94.94 94 THR A O 1
ATOM 706 N N . LYS A 1 95 ? -2.317 12.141 13.274 1.00 96.12 95 LYS A N 1
ATOM 707 C CA . LYS A 1 95 ? -1.893 12.800 14.521 1.00 96.12 95 LYS A CA 1
ATOM 708 C C . LYS A 1 95 ? -0.853 13.909 14.318 1.00 96.12 95 LYS A C 1
ATOM 710 O O . LYS A 1 95 ? -0.724 14.768 15.181 1.00 96.12 95 LYS A O 1
ATOM 715 N N . THR A 1 96 ? -0.071 13.855 13.239 1.00 97.31 96 THR A N 1
ATOM 716 C CA . THR A 1 96 ? 1.070 14.757 13.012 1.00 97.31 96 THR A CA 1
ATOM 717 C C . THR A 1 96 ? 0.979 15.549 11.709 1.00 97.31 96 THR A C 1
ATOM 719 O O . THR A 1 96 ? 1.862 16.362 11.441 1.00 97.31 96 THR A O 1
ATOM 722 N N . ARG A 1 97 ? -0.057 15.326 10.890 1.00 95.50 97 ARG A N 1
ATOM 723 C CA . ARG A 1 97 ? -0.286 16.017 9.612 1.00 95.50 97 ARG A CA 1
ATOM 724 C C . ARG A 1 97 ? -1.778 16.170 9.356 1.00 95.50 97 ARG A C 1
ATOM 726 O O . ARG A 1 97 ? -2.469 15.157 9.341 1.00 95.50 97 ARG A O 1
ATOM 733 N N . SER A 1 98 ? -2.242 17.392 9.130 1.00 95.38 98 SER A N 1
ATOM 734 C CA . SER A 1 98 ? -3.623 17.666 8.714 1.00 95.38 98 SER A CA 1
ATOM 735 C C . SER A 1 98 ? -3.864 17.253 7.259 1.00 95.38 98 SER A C 1
ATOM 737 O O . SER A 1 98 ? -2.908 17.157 6.484 1.00 95.38 98 SER A O 1
ATOM 739 N N . ALA A 1 99 ? -5.131 17.030 6.904 1.00 92.00 99 ALA A N 1
ATOM 740 C CA . ALA A 1 99 ? -5.565 16.973 5.509 1.00 92.00 99 ALA A CA 1
ATOM 741 C C . ALA A 1 99 ? -5.337 18.324 4.801 1.00 92.00 99 ALA A C 1
ATOM 743 O O . ALA A 1 99 ? -5.145 19.346 5.471 1.00 92.00 99 ALA A O 1
ATOM 744 N N . LEU A 1 100 ? -5.298 18.293 3.464 1.00 82.50 100 LEU A N 1
ATOM 745 C CA . LEU A 1 100 ? -5.105 19.473 2.608 1.00 82.50 100 LEU A CA 1
ATOM 746 C C . LEU A 1 100 ? -6.332 20.390 2.586 1.00 82.50 100 LEU A C 1
ATOM 748 O O . LEU A 1 100 ? -7.463 19.862 2.612 1.00 82.50 100 LEU A O 1
#

Nearest PDB structures (foldseek):
  8yt8-assembly1_D  TM=2.942E-01  e=5.399E+00  Mus musculus

Secondary structure (DSSP, 8-state):
-----------------------SSPPPPPPPPP--PPPEEEEE-TTS-EEEEE--TTS---------S--GGGPPTT-TTHHHHHHHGGGS--SS----

pLDDT: mean 83.36, std 19.28, range [38.03, 98.25]

Foldseek 3Di:
DDDDDDDDDDPDDDDPCPPDDDPPDDDDDDPDDDDDDFDWDWDADPVGDIDIDGDDDPDPDDDDDDDDPDAQVPQDVPRRCVRVVVVVCPQCDDPVGGHD

Mean predicted aligned error: 13.44 Å